Protein AF-A0A0S9S3C2-F1 (afdb_monomer_lite)

Structure (mmCIF, N/CA/C/O backbone):
data_AF-A0A0S9S3C2-F1
#
_entry.id   AF-A0A0S9S3C2-F1
#
loop_
_atom_site.group_PDB
_atom_site.id
_atom_site.type_symbol
_atom_site.label_atom_id
_atom_site.label_alt_id
_atom_site.label_comp_id
_atom_site.label_asym_id
_atom_site.label_entity_id
_atom_site.label_seq_id
_atom_site.pdbx_PDB_ins_code
_atom_site.Cartn_x
_atom_site.Cartn_y
_atom_site.Cartn_z
_atom_site.occupancy
_atom_site.B_iso_or_equiv
_atom_site.auth_seq_id
_atom_site.auth_comp_id
_atom_site.auth_asym_id
_atom_site.auth_atom_id
_atom_site.pdbx_PDB_model_num
ATOM 1 N N . MET A 1 1 ? -12.399 -15.201 8.004 1.00 62.50 1 MET A N 1
ATOM 2 C CA . MET A 1 1 ? -11.337 -14.191 8.176 1.00 62.50 1 MET A CA 1
ATOM 3 C C . MET A 1 1 ? -12.045 -12.881 8.442 1.00 62.50 1 MET A C 1
ATOM 5 O O . MET A 1 1 ? -13.027 -12.626 7.752 1.00 62.50 1 MET A O 1
ATOM 9 N N . ASP A 1 2 ? -11.624 -12.139 9.457 1.00 86.31 2 ASP A N 1
ATOM 10 C CA . ASP A 1 2 ? -12.176 -10.815 9.759 1.00 86.31 2 ASP A CA 1
ATOM 11 C C . ASP A 1 2 ? -11.887 -9.833 8.604 1.00 86.31 2 ASP A C 1
ATOM 13 O O . ASP A 1 2 ? -10.901 -9.990 7.875 1.00 86.31 2 ASP A O 1
ATOM 17 N N . GLU A 1 3 ? -12.771 -8.861 8.386 1.00 84.62 3 GLU A N 1
ATOM 18 C CA . GLU A 1 3 ? -12.634 -7.874 7.316 1.00 84.62 3 GLU A CA 1
ATOM 19 C C . GLU A 1 3 ? -11.410 -6.974 7.526 1.00 84.62 3 GLU A C 1
ATOM 21 O O . GLU A 1 3 ? -10.755 -6.602 6.545 1.00 84.62 3 GLU A O 1
ATOM 26 N N . ASP A 1 4 ? -11.060 -6.685 8.781 1.00 87.12 4 ASP A N 1
ATOM 27 C CA . ASP A 1 4 ? -9.853 -5.932 9.121 1.00 87.12 4 ASP A CA 1
ATOM 28 C C . ASP A 1 4 ? -8.589 -6.752 8.842 1.00 87.12 4 ASP A C 1
ATOM 30 O O . ASP A 1 4 ? -7.701 -6.267 8.144 1.00 87.12 4 ASP A O 1
ATOM 34 N N . GLN A 1 5 ? -8.548 -8.034 9.220 1.00 90.56 5 GLN A N 1
ATOM 35 C CA . GLN A 1 5 ? -7.428 -8.921 8.857 1.00 90.56 5 GLN A CA 1
ATOM 36 C C . GLN A 1 5 ? -7.236 -9.049 7.343 1.00 90.56 5 GLN A C 1
ATOM 38 O O . GLN A 1 5 ? -6.108 -9.054 6.848 1.00 90.56 5 GLN A O 1
ATOM 43 N N . ARG A 1 6 ? -8.332 -9.151 6.578 1.00 92.25 6 ARG A N 1
ATOM 44 C CA . ARG A 1 6 ? -8.249 -9.220 5.113 1.00 92.25 6 ARG A CA 1
ATOM 45 C C . ARG A 1 6 ? -7.669 -7.930 4.533 1.00 92.25 6 ARG A C 1
ATOM 47 O O . ARG A 1 6 ? -6.910 -7.981 3.566 1.00 92.25 6 ARG A O 1
ATOM 54 N N . PHE A 1 7 ? -8.031 -6.786 5.105 1.00 93.88 7 PHE A N 1
ATOM 55 C CA . PHE A 1 7 ? -7.511 -5.495 4.681 1.00 93.88 7 PHE A CA 1
ATOM 56 C C . PHE A 1 7 ? -6.037 -5.311 5.054 1.00 93.88 7 PHE A C 1
ATOM 58 O O . PHE A 1 7 ? -5.261 -4.867 4.213 1.00 93.88 7 PHE A O 1
ATOM 65 N N . GLU A 1 8 ? -5.628 -5.710 6.257 1.00 94.12 8 GLU A N 1
ATOM 66 C CA . GLU A 1 8 ? -4.220 -5.694 6.671 1.00 94.12 8 GLU A CA 1
ATOM 67 C C . GLU A 1 8 ? -3.356 -6.559 5.748 1.00 94.12 8 GLU A C 1
ATOM 69 O O . GLU A 1 8 ? -2.325 -6.099 5.259 1.00 94.12 8 GLU A O 1
ATOM 74 N N . ALA A 1 9 ? -3.818 -7.768 5.414 1.00 96.38 9 ALA A N 1
ATOM 75 C CA . ALA A 1 9 ? -3.131 -8.639 4.462 1.00 96.38 9 ALA A CA 1
ATOM 76 C C . ALA A 1 9 ? -3.020 -8.007 3.061 1.00 96.38 9 ALA A C 1
ATOM 78 O O . ALA A 1 9 ? -1.996 -8.141 2.391 1.00 96.38 9 ALA A O 1
ATOM 79 N N . MET A 1 10 ? -4.057 -7.294 2.613 1.00 96.06 10 MET A N 1
ATOM 80 C CA . MET A 1 10 ? -4.025 -6.553 1.350 1.00 96.06 10 MET A CA 1
ATOM 81 C C . MET A 1 10 ? -3.025 -5.387 1.405 1.00 96.06 10 MET A C 1
ATOM 83 O O . MET A 1 10 ? -2.263 -5.200 0.457 1.00 96.06 10 MET A O 1
ATOM 87 N N . ALA A 1 11 ? -3.007 -4.612 2.491 1.00 96.62 11 ALA A N 1
ATOM 88 C CA . ALA A 1 11 ? -2.086 -3.492 2.667 1.00 96.62 11 ALA A CA 1
ATOM 89 C C . ALA A 1 11 ? -0.621 -3.964 2.696 1.00 96.62 11 ALA A C 1
ATOM 91 O O . ALA A 1 11 ? 0.225 -3.384 2.015 1.00 96.62 11 ALA A O 1
ATOM 92 N N . ASP A 1 12 ? -0.341 -5.064 3.395 1.00 97.50 12 ASP A N 1
ATOM 93 C CA . ASP A 1 12 ? 0.973 -5.713 3.418 1.00 97.50 12 ASP A CA 1
ATOM 94 C C . ASP A 1 12 ? 1.399 -6.206 2.023 1.00 97.50 12 ASP A C 1
ATOM 96 O O . ASP A 1 12 ? 2.521 -5.962 1.577 1.00 97.50 12 ASP A O 1
ATOM 100 N N . ALA A 1 13 ? 0.481 -6.815 1.264 1.00 97.38 13 ALA A N 1
ATOM 101 C CA . ALA A 1 13 ? 0.750 -7.204 -0.120 1.00 97.38 13 ALA A CA 1
ATOM 102 C C . ALA A 1 13 ? 1.085 -5.997 -1.020 1.00 97.38 13 ALA A C 1
ATOM 104 O O . ALA A 1 13 ? 1.963 -6.094 -1.878 1.00 97.38 13 ALA A O 1
ATOM 105 N N . CYS A 1 14 ? 0.428 -4.849 -0.812 1.00 97.69 14 CYS A N 1
ATOM 106 C CA . CYS A 1 14 ? 0.716 -3.613 -1.544 1.00 97.69 14 CYS A CA 1
ATOM 107 C C . CYS A 1 14 ? 2.117 -3.067 -1.230 1.00 97.69 14 CYS A C 1
ATOM 109 O O . CYS A 1 14 ? 2.812 -2.613 -2.142 1.00 97.69 14 CYS A O 1
ATOM 111 N N . LEU A 1 15 ? 2.545 -3.137 0.035 1.00 97.88 15 LEU A N 1
ATOM 112 C CA . LEU A 1 15 ? 3.891 -2.740 0.455 1.00 97.88 15 LEU A CA 1
ATOM 113 C C . LEU A 1 15 ? 4.956 -3.632 -0.188 1.00 97.88 15 LEU A C 1
ATOM 115 O O . LEU A 1 15 ? 5.852 -3.121 -0.857 1.00 97.88 15 LEU A O 1
ATOM 119 N N . LYS A 1 16 ? 4.792 -4.955 -0.107 1.00 97.94 16 LYS A N 1
ATOM 120 C CA . LYS A 1 16 ? 5.708 -5.927 -0.730 1.00 97.94 16 LYS A CA 1
ATOM 121 C C . LYS A 1 16 ? 5.795 -5.765 -2.247 1.00 97.94 16 LYS A C 1
ATOM 123 O O . LYS A 1 16 ? 6.871 -5.868 -2.834 1.00 97.94 16 LYS A O 1
ATOM 128 N N . ALA A 1 17 ? 4.669 -5.480 -2.902 1.00 97.00 17 ALA A N 1
ATOM 129 C CA . ALA A 1 17 ? 4.657 -5.187 -4.33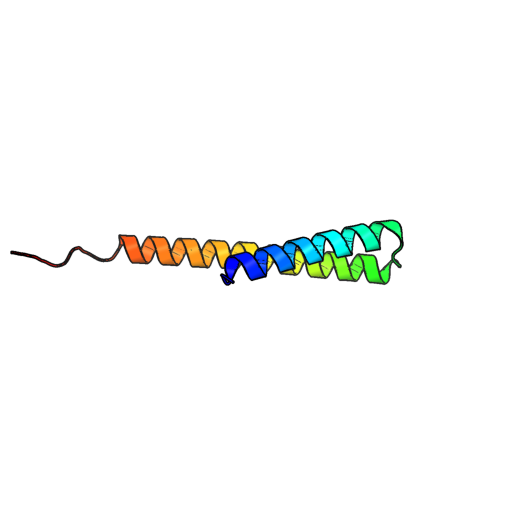1 1.00 97.00 17 ALA A CA 1
ATOM 130 C C . ALA A 1 17 ? 5.439 -3.905 -4.656 1.00 97.00 17 ALA A C 1
ATOM 132 O O . ALA A 1 17 ? 6.164 -3.868 -5.649 1.00 97.00 17 ALA A O 1
ATOM 133 N N . HIS A 1 18 ? 5.321 -2.862 -3.829 1.00 98.00 18 HIS A N 1
ATOM 134 C CA . HIS A 1 18 ? 6.101 -1.643 -4.012 1.00 98.00 18 HIS A CA 1
ATOM 135 C C . HIS A 1 18 ? 7.601 -1.886 -3.819 1.00 98.00 18 HIS A C 1
ATOM 137 O O . HIS A 1 18 ? 8.377 -1.421 -4.647 1.00 98.00 18 HIS A O 1
ATOM 143 N N . GLU A 1 19 ? 8.004 -2.649 -2.801 1.00 98.06 19 GLU A N 1
ATOM 144 C CA . GLU A 1 19 ? 9.406 -3.030 -2.570 1.00 98.06 19 GLU A CA 1
ATOM 145 C C . GLU A 1 19 ? 10.005 -3.735 -3.798 1.00 98.06 19 GLU A C 1
ATOM 147 O O . GLU A 1 19 ? 11.025 -3.296 -4.327 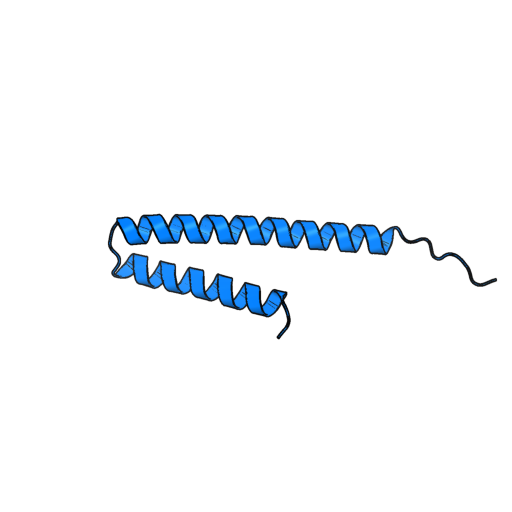1.00 98.06 19 GLU A O 1
ATOM 152 N N . ALA A 1 20 ? 9.306 -4.733 -4.348 1.00 97.56 20 ALA A N 1
ATOM 153 C CA . ALA A 1 20 ? 9.742 -5.426 -5.563 1.00 97.56 20 ALA A CA 1
ATOM 154 C C . ALA A 1 20 ? 9.857 -4.486 -6.783 1.00 97.56 20 ALA A C 1
ATOM 156 O O . ALA A 1 20 ? 10.755 -4.619 -7.619 1.00 97.56 20 ALA A O 1
ATOM 157 N N . VAL A 1 21 ? 8.948 -3.513 -6.899 1.00 98.06 21 VAL A N 1
ATOM 158 C CA . VAL A 1 21 ? 8.953 -2.519 -7.982 1.00 98.06 21 VAL A CA 1
ATOM 159 C C . VAL A 1 21 ? 10.047 -1.467 -7.801 1.00 98.06 21 VAL A C 1
ATOM 161 O O . VAL A 1 21 ? 10.569 -0.974 -8.797 1.00 98.06 21 VAL A O 1
ATOM 164 N N . VAL A 1 22 ? 10.426 -1.127 -6.570 1.00 97.94 22 VAL A N 1
ATOM 165 C CA . VAL A 1 22 ? 11.568 -0.241 -6.301 1.00 97.94 22 VAL A CA 1
ATOM 166 C C . VAL A 1 22 ? 12.873 -0.886 -6.770 1.00 97.94 22 VAL A C 1
ATOM 168 O O . VAL A 1 22 ? 13.716 -0.190 -7.331 1.00 97.94 22 VAL A O 1
ATOM 171 N N . GLU A 1 23 ? 13.024 -2.198 -6.590 1.00 97.00 23 GLU A N 1
ATOM 172 C CA . GLU A 1 23 ? 14.242 -2.921 -6.971 1.00 97.00 23 GLU A CA 1
ATOM 173 C C . GLU A 1 23 ? 14.367 -3.153 -8.482 1.00 97.00 23 GLU A C 1
ATOM 175 O O . GLU A 1 23 ? 15.453 -3.003 -9.043 1.00 97.00 23 GLU A O 1
ATOM 180 N N . MET A 1 24 ? 13.274 -3.538 -9.150 1.00 95.81 24 MET A N 1
ATOM 181 C CA . MET A 1 24 ? 13.328 -4.058 -10.528 1.00 95.81 24 MET A CA 1
ATOM 182 C C . MET A 1 24 ? 12.315 -3.422 -11.490 1.00 95.81 24 MET A C 1
ATOM 184 O O . MET A 1 24 ? 12.216 -3.817 -12.653 1.00 95.81 24 MET A O 1
ATOM 188 N N . GLY A 1 25 ? 11.509 -2.475 -11.018 1.00 95.38 25 GLY A N 1
ATOM 189 C CA . GLY A 1 25 ? 10.385 -1.934 -11.768 1.00 95.38 25 GLY A CA 1
ATOM 190 C C . GLY A 1 25 ? 10.764 -0.867 -12.789 1.00 95.38 25 GLY A C 1
ATOM 191 O O . GLY A 1 25 ? 11.788 -0.191 -12.713 1.00 95.38 25 GLY A O 1
ATOM 192 N N . THR A 1 26 ? 9.865 -0.664 -13.750 1.00 98.44 26 THR A N 1
ATOM 193 C CA . THR A 1 26 ? 9.947 0.491 -14.649 1.00 98.44 26 THR A CA 1
ATOM 194 C C . THR A 1 26 ? 9.502 1.773 -13.930 1.00 98.44 26 THR A C 1
ATOM 196 O O . THR A 1 26 ? 8.724 1.704 -12.971 1.00 98.44 26 THR A O 1
ATOM 199 N N . PRO A 1 27 ? 9.881 2.968 -14.421 1.00 98.12 27 PRO A N 1
ATOM 200 C CA . PRO A 1 27 ? 9.391 4.232 -13.864 1.00 98.12 27 PRO A CA 1
ATOM 201 C C . PRO A 1 27 ? 7.858 4.328 -13.800 1.00 98.12 27 PRO A C 1
ATOM 203 O O . PRO A 1 27 ? 7.308 4.868 -12.842 1.00 98.12 27 PRO A O 1
ATOM 206 N N . ALA A 1 28 ? 7.156 3.758 -14.786 1.00 98.31 28 ALA A N 1
ATOM 207 C CA . ALA A 1 28 ? 5.695 3.712 -14.801 1.00 98.31 28 ALA A CA 1
ATOM 208 C C . ALA A 1 28 ? 5.136 2.826 -13.675 1.00 98.31 28 ALA A C 1
ATOM 210 O O . ALA A 1 28 ? 4.197 3.220 -12.987 1.00 98.31 28 ALA A O 1
ATOM 211 N N . MET A 1 29 ? 5.735 1.655 -13.437 1.00 98.38 29 MET A N 1
ATOM 212 C CA . MET A 1 29 ? 5.347 0.774 -12.328 1.00 98.38 29 MET A CA 1
ATOM 213 C C . MET A 1 29 ? 5.591 1.441 -10.973 1.00 98.38 29 MET A C 1
ATOM 215 O O . MET A 1 29 ? 4.748 1.349 -10.079 1.00 98.38 29 MET A O 1
ATOM 219 N N . LEU A 1 30 ? 6.704 2.165 -10.828 1.00 98.25 30 LEU A N 1
ATOM 220 C CA . LEU A 1 30 ? 7.002 2.913 -9.610 1.00 98.25 30 LEU A CA 1
ATOM 221 C C . LEU A 1 30 ? 5.957 4.006 -9.348 1.00 98.25 30 LEU A C 1
ATOM 223 O O . LEU A 1 30 ? 5.495 4.164 -8.219 1.00 98.25 30 LEU A O 1
ATOM 227 N N . ALA A 1 31 ? 5.539 4.732 -10.388 1.00 98.12 31 ALA A N 1
ATOM 228 C CA . ALA A 1 31 ? 4.473 5.723 -10.273 1.00 98.12 31 ALA A CA 1
ATOM 229 C C . ALA A 1 31 ? 3.137 5.075 -9.863 1.00 98.12 31 ALA A C 1
ATOM 231 O O . ALA A 1 31 ? 2.494 5.536 -8.922 1.00 98.12 31 ALA A O 1
ATOM 232 N N . MET A 1 32 ? 2.756 3.967 -10.506 1.00 98.12 32 MET A N 1
ATOM 233 C CA . MET A 1 32 ? 1.510 3.256 -10.200 1.00 98.12 32 MET A CA 1
ATOM 234 C C . MET A 1 32 ? 1.481 2.707 -8.771 1.00 98.12 32 MET A C 1
ATOM 236 O O . MET A 1 32 ? 0.493 2.893 -8.065 1.00 98.12 32 MET A O 1
ATOM 240 N N . THR A 1 33 ? 2.562 2.071 -8.314 1.00 97.81 33 THR A N 1
ATOM 241 C CA . THR A 1 33 ? 2.629 1.528 -6.946 1.00 97.81 33 THR A CA 1
ATOM 242 C C . THR A 1 33 ? 2.607 2.624 -5.882 1.00 97.81 33 THR A C 1
ATOM 244 O O . THR A 1 33 ? 1.984 2.438 -4.841 1.00 97.81 33 THR A O 1
ATOM 247 N N . ARG A 1 34 ? 3.178 3.807 -6.147 1.00 97.88 34 ARG A N 1
ATOM 248 C CA . ARG A 1 34 ? 3.026 4.973 -5.258 1.00 97.88 34 ARG A CA 1
ATOM 249 C C . ARG A 1 34 ? 1.579 5.460 -5.181 1.00 97.88 34 ARG A C 1
ATOM 251 O O . ARG A 1 34 ? 1.097 5.742 -4.087 1.00 97.88 34 ARG A O 1
ATOM 258 N N . CYS A 1 35 ? 0.877 5.532 -6.313 1.00 98.00 35 CYS A N 1
ATOM 259 C CA . CYS A 1 35 ? -0.548 5.875 -6.334 1.00 98.00 35 CYS A CA 1
ATOM 260 C C . CYS A 1 35 ? -1.391 4.854 -5.557 1.00 98.00 35 CYS A C 1
ATOM 262 O O . CYS A 1 35 ? -2.265 5.245 -4.788 1.00 98.00 35 CYS A O 1
ATOM 264 N N . LEU A 1 36 ? -1.095 3.562 -5.714 1.00 97.25 36 LEU A N 1
ATOM 265 C CA . LEU A 1 36 ? -1.750 2.481 -4.979 1.00 97.25 36 LEU A CA 1
ATOM 266 C C . LEU A 1 36 ? -1.532 2.623 -3.463 1.00 97.25 36 LEU A C 1
ATOM 268 O O . LEU A 1 36 ? -2.496 2.605 -2.704 1.00 97.25 36 LEU A O 1
ATOM 272 N N . LEU A 1 37 ? -0.289 2.832 -3.016 1.00 98.00 37 LEU A N 1
ATOM 273 C CA . LEU A 1 37 ? 0.010 3.042 -1.595 1.00 98.00 37 LEU A CA 1
ATOM 274 C C . LEU A 1 37 ? -0.689 4.281 -1.030 1.00 98.00 37 LEU A C 1
ATOM 276 O O . LEU A 1 37 ? -1.184 4.246 0.095 1.00 98.00 37 LEU A O 1
ATOM 280 N N . TRP A 1 38 ? -0.784 5.358 -1.814 1.00 98.06 38 TRP A N 1
ATOM 281 C CA . TRP A 1 38 ? -1.550 6.534 -1.413 1.00 98.06 38 TRP A CA 1
ATOM 282 C C . TRP A 1 38 ? -3.033 6.198 -1.191 1.00 98.06 38 TRP A C 1
ATOM 284 O O . TRP A 1 38 ? -3.588 6.577 -0.161 1.00 98.06 38 TRP A O 1
ATOM 294 N N . GLN A 1 39 ? -3.659 5.436 -2.095 1.00 97.19 39 GLN A N 1
ATOM 295 C CA . GLN A 1 39 ? -5.053 4.994 -1.946 1.00 97.19 39 GLN A CA 1
ATOM 296 C C . GLN A 1 39 ? -5.251 4.100 -0.715 1.00 97.19 39 GLN A C 1
ATOM 298 O O . GLN A 1 39 ? -6.204 4.301 0.035 1.00 97.19 39 GLN A O 1
ATOM 303 N N . VAL A 1 40 ? -4.332 3.160 -0.466 1.00 97.38 40 VAL A N 1
ATOM 304 C CA . VAL A 1 40 ? -4.355 2.314 0.740 1.00 97.38 40 VAL A CA 1
ATOM 305 C C . VAL A 1 40 ? -4.279 3.174 2.004 1.00 97.38 40 VAL A C 1
ATOM 307 O O . VAL A 1 40 ? -5.056 2.965 2.933 1.00 97.38 40 VAL A O 1
ATOM 310 N N . GLY A 1 41 ? -3.407 4.187 2.021 1.00 96.75 41 GLY A N 1
ATOM 311 C CA . GLY A 1 41 ? -3.311 5.145 3.124 1.00 96.75 41 GLY A CA 1
ATOM 312 C C . GLY A 1 41 ? -4.614 5.910 3.376 1.00 96.75 41 GLY A C 1
ATOM 313 O O . GLY A 1 41 ? -5.029 6.050 4.525 1.00 96.75 41 GLY A O 1
ATOM 314 N N . GLN A 1 42 ? -5.299 6.358 2.318 1.00 97.62 42 GLN A N 1
ATOM 315 C CA . GLN A 1 42 ? -6.606 7.013 2.455 1.00 97.62 42 GLN A CA 1
ATOM 316 C C . GLN A 1 42 ? -7.664 6.068 3.042 1.00 97.62 42 GLN A C 1
ATOM 318 O O . GLN A 1 42 ? -8.427 6.473 3.918 1.00 97.62 42 GLN A O 1
ATOM 323 N N . GLU A 1 43 ? -7.695 4.807 2.611 1.00 95.88 43 GLU A N 1
ATOM 324 C CA . GLU A 1 43 ? -8.645 3.819 3.134 1.00 95.88 43 GLU A CA 1
ATOM 325 C C . GLU A 1 43 ? -8.384 3.493 4.614 1.00 95.88 43 GLU A C 1
ATOM 327 O O . GLU A 1 43 ? -9.336 3.360 5.382 1.00 95.88 43 GLU A O 1
ATOM 332 N N . ILE A 1 44 ? -7.116 3.436 5.050 1.00 94.50 44 ILE A N 1
ATOM 333 C CA . ILE A 1 44 ? -6.757 3.278 6.474 1.00 94.50 44 ILE A CA 1
ATOM 334 C C . ILE A 1 44 ? -7.383 4.397 7.312 1.00 94.50 44 ILE A C 1
ATOM 336 O O . ILE A 1 44 ? -8.050 4.113 8.308 1.00 94.50 44 ILE A O 1
ATOM 340 N N . ILE A 1 45 ? -7.210 5.654 6.886 1.00 95.12 45 ILE A N 1
ATOM 341 C CA . ILE A 1 45 ? -7.754 6.825 7.588 1.00 95.12 45 ILE A CA 1
ATOM 342 C C . ILE A 1 45 ? -9.280 6.728 7.677 1.00 95.12 45 ILE A C 1
ATOM 344 O O . ILE A 1 45 ? -9.856 6.909 8.748 1.00 95.12 45 ILE A O 1
ATOM 348 N N . GLN A 1 46 ? -9.949 6.385 6.573 1.00 94.06 46 GLN A N 1
ATOM 349 C CA . GLN A 1 46 ? -11.406 6.248 6.560 1.00 94.06 46 GLN A CA 1
ATOM 350 C C . GLN A 1 46 ? -11.899 5.109 7.460 1.00 94.06 46 GLN A C 1
ATOM 352 O O . GLN A 1 46 ? -12.920 5.252 8.131 1.00 94.06 46 GLN A O 1
ATOM 357 N N . ARG A 1 47 ? -11.188 3.977 7.506 1.00 92.25 47 ARG A N 1
ATOM 358 C CA . ARG A 1 47 ? -11.505 2.861 8.411 1.00 92.25 47 ARG A CA 1
ATOM 359 C C . ARG A 1 47 ? -11.336 3.242 9.872 1.00 92.25 47 ARG A C 1
ATOM 361 O O . ARG A 1 47 ? -12.150 2.846 10.701 1.00 92.25 47 ARG A O 1
ATOM 368 N N . GLU A 1 48 ? -10.282 3.977 10.202 1.00 91.56 48 GLU A N 1
ATOM 369 C CA . GLU A 1 48 ? -10.070 4.487 11.556 1.00 91.56 48 GLU A CA 1
ATOM 370 C C . GLU A 1 48 ? -11.188 5.451 11.965 1.00 91.56 48 GLU A C 1
ATOM 372 O O . GLU A 1 48 ? -11.740 5.324 13.056 1.00 91.56 48 GLU A O 1
ATOM 377 N N .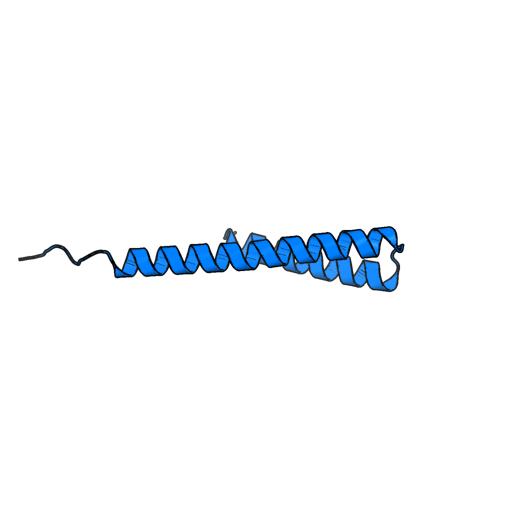 GLU A 1 49 ? -11.588 6.346 11.065 1.00 93.19 49 GLU A N 1
ATOM 378 C CA . GLU A 1 49 ? -12.682 7.286 11.304 1.00 93.19 49 GLU A CA 1
ATOM 379 C C . GLU A 1 49 ? -14.024 6.565 11.509 1.00 93.19 49 GLU A C 1
ATOM 381 O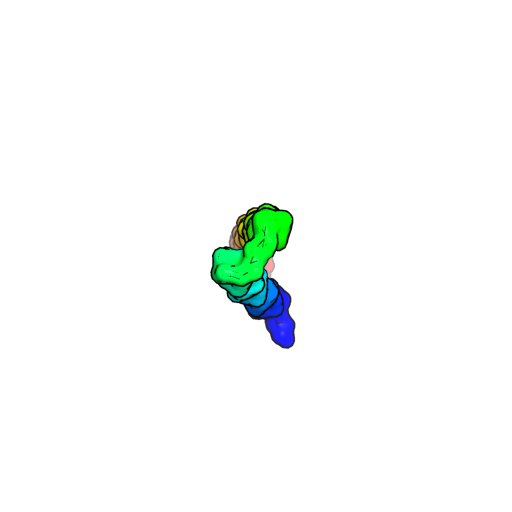 O . GLU A 1 49 ? -14.735 6.837 12.477 1.00 93.19 49 GLU A O 1
ATOM 386 N N . ARG A 1 50 ? -14.338 5.559 10.678 1.00 91.25 50 ARG A N 1
ATOM 387 C CA . ARG A 1 50 ? -15.523 4.703 10.871 1.00 91.25 50 ARG A CA 1
ATOM 388 C C . ARG A 1 50 ? -15.500 3.991 12.228 1.00 91.25 50 ARG A C 1
ATOM 390 O O . ARG A 1 50 ? -16.528 3.935 12.899 1.00 91.25 50 ARG A O 1
ATOM 397 N N . ARG A 1 51 ? -14.336 3.492 12.663 1.00 88.62 51 ARG A N 1
ATOM 398 C CA . ARG A 1 51 ? -14.173 2.859 13.984 1.00 88.62 51 ARG A CA 1
ATOM 399 C C . ARG A 1 51 ? -14.405 3.851 15.129 1.00 88.62 51 ARG A C 1
ATOM 401 O O . ARG A 1 51 ? -15.130 3.520 16.064 1.00 88.62 51 ARG A O 1
ATOM 408 N N . LYS A 1 52 ? -13.869 5.075 15.040 1.00 89.69 52 LYS A N 1
ATOM 409 C CA . LYS A 1 52 ? -14.109 6.146 16.030 1.00 89.69 52 LYS A CA 1
ATOM 410 C C . LYS A 1 52 ? -15.590 6.509 16.136 1.00 89.69 52 LYS A C 1
ATOM 412 O O . LYS A 1 52 ? -16.114 6.616 17.240 1.00 89.69 52 LYS A O 1
ATOM 417 N N . GLN A 1 53 ? -16.282 6.634 15.005 1.00 87.19 53 GLN A N 1
ATOM 418 C CA . GLN A 1 53 ? -17.718 6.933 14.979 1.00 87.19 53 GLN A CA 1
ATOM 419 C C . GLN A 1 53 ? -18.554 5.823 15.630 1.00 87.19 53 GLN A C 1
ATOM 421 O O . GLN A 1 53 ? -19.454 6.115 16.415 1.00 87.19 53 GLN A O 1
ATOM 426 N N . MET A 1 54 ? -18.235 4.551 15.367 1.00 82.56 54 MET A N 1
ATOM 427 C CA . MET A 1 54 ? -18.910 3.417 16.014 1.00 82.56 54 MET A CA 1
ATOM 428 C C . MET A 1 54 ? -18.715 3.412 17.535 1.00 82.56 54 MET A C 1
ATOM 430 O O . MET A 1 54 ? -19.672 3.161 18.265 1.00 82.56 54 MET A O 1
ATOM 434 N N . LEU A 1 55 ? -17.507 3.728 18.015 1.00 78.44 55 LEU A N 1
ATOM 435 C CA . LEU A 1 55 ? -17.212 3.840 19.448 1.00 78.44 55 LEU A CA 1
ATOM 436 C C .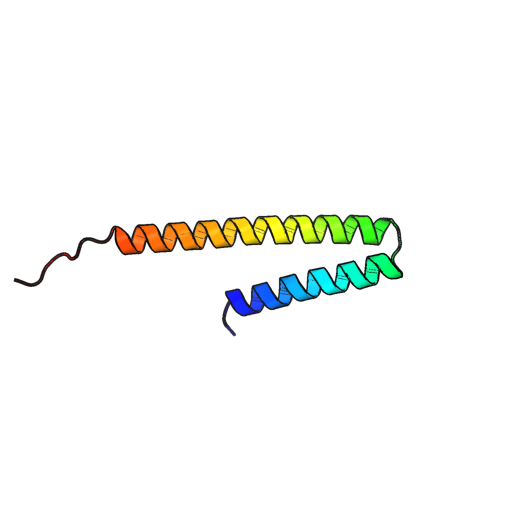 LEU A 1 55 ? -18.007 4.981 20.099 1.00 78.44 55 LEU A C 1
ATOM 438 O O . LEU A 1 55 ? -18.665 4.759 21.111 1.00 78.44 55 LEU A O 1
ATOM 442 N N . HIS A 1 56 ? -18.041 6.164 19.481 1.00 71.44 56 HIS A N 1
ATOM 443 C CA . HIS A 1 56 ? -18.826 7.293 19.990 1.00 71.44 56 HIS A CA 1
ATOM 444 C C . HIS A 1 56 ? -20.335 7.011 20.023 1.00 71.44 56 HIS A C 1
ATOM 446 O O . HIS A 1 56 ? -21.014 7.405 20.970 1.00 71.44 56 HIS A O 1
ATOM 452 N N . HIS A 1 57 ? -20.879 6.303 19.029 1.00 64.50 57 HIS A N 1
ATOM 453 C CA . HIS A 1 57 ? -22.285 5.890 19.048 1.00 64.50 57 HIS A CA 1
ATOM 454 C C . HIS A 1 57 ? -22.587 4.826 20.112 1.00 64.50 57 HIS A C 1
ATOM 456 O O . HIS A 1 57 ? -23.675 4.845 20.684 1.00 64.50 57 HIS A O 1
ATOM 462 N N . ALA A 1 58 ? -21.642 3.926 20.399 1.00 66.62 58 ALA A N 1
ATOM 463 C CA . ALA A 1 58 ? -21.779 2.940 21.468 1.00 66.62 58 ALA A CA 1
ATOM 464 C C . ALA A 1 58 ? -21.744 3.586 22.866 1.00 66.62 58 ALA A C 1
ATOM 466 O O . ALA A 1 58 ? -22.470 3.153 23.756 1.00 66.62 58 ALA A O 1
ATOM 467 N N . GLU A 1 59 ? -20.951 4.644 23.053 1.00 64.44 59 GLU A N 1
ATOM 468 C CA . GLU A 1 59 ? -20.896 5.422 24.302 1.00 64.44 59 GLU A CA 1
ATOM 469 C C . GLU A 1 59 ? -22.126 6.323 24.508 1.00 64.44 59 GLU A C 1
ATOM 471 O O . GLU A 1 59 ? -22.490 6.620 25.644 1.00 64.44 59 GLU A O 1
ATOM 476 N N . ALA A 1 60 ? -22.775 6.752 23.422 1.00 62.22 60 ALA A N 1
ATOM 477 C CA . ALA A 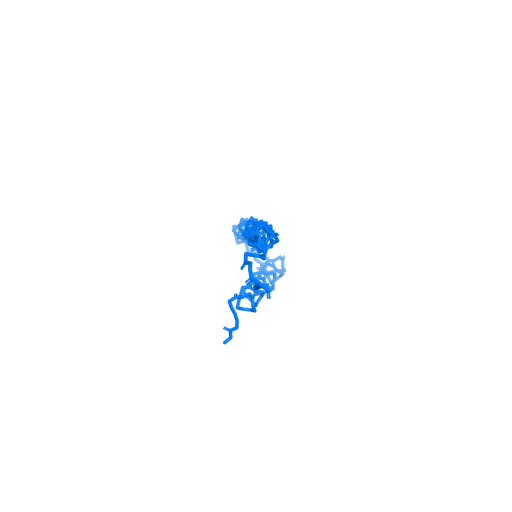1 60 ? -23.928 7.652 23.452 1.00 62.22 60 ALA A CA 1
ATOM 478 C C . ALA A 1 60 ? -25.288 6.949 23.618 1.00 62.22 60 ALA A C 1
ATOM 480 O O . ALA A 1 60 ? -26.300 7.641 23.733 1.00 62.22 60 ALA A O 1
ATOM 481 N N . GLN A 1 61 ? -25.350 5.610 23.632 1.00 57.22 61 GLN A N 1
ATOM 482 C CA . GLN A 1 61 ? -26.566 4.902 24.042 1.00 57.22 61 GLN A CA 1
ATOM 483 C C . GLN A 1 61 ? -26.749 5.067 25.559 1.00 57.22 61 GLN A C 1
ATOM 485 O O . GLN A 1 61 ? -25.925 4.559 26.326 1.00 57.22 61 GLN A O 1
ATOM 490 N N . PRO A 1 62 ? -27.804 5.764 26.026 1.00 56.09 62 PRO A N 1
ATOM 491 C CA . PRO A 1 62 ? -28.115 5.771 27.439 1.00 56.09 62 PRO A CA 1
ATOM 492 C C . PRO A 1 62 ? -28.449 4.339 27.859 1.00 56.09 62 PRO A C 1
ATOM 494 O O . PRO A 1 62 ? -29.085 3.583 27.122 1.00 56.09 62 PRO A O 1
ATOM 497 N N . ARG A 1 63 ? -28.001 3.956 29.058 1.00 61.50 63 ARG A N 1
ATOM 498 C CA . ARG A 1 63 ? -28.546 2.799 29.769 1.00 61.50 63 ARG A CA 1
ATOM 499 C C . ARG A 1 63 ? -29.990 3.134 30.135 1.00 61.50 63 ARG A C 1
ATOM 501 O O . ARG A 1 63 ? -30.251 3.524 31.269 1.00 61.50 63 ARG A O 1
ATOM 508 N N . ASP A 1 64 ? -30.886 3.045 29.163 1.00 64.31 64 ASP A N 1
ATOM 509 C CA . ASP A 1 64 ? -32.312 3.110 29.419 1.00 64.31 64 ASP A CA 1
ATOM 510 C C . ASP A 1 64 ? -32.704 1.803 30.115 1.00 64.31 64 ASP A C 1
ATOM 512 O O . ASP A 1 64 ? -32.751 0.728 29.518 1.00 64.31 64 ASP A O 1
ATOM 516 N N . ASP A 1 65 ? -32.900 1.978 31.420 1.00 64.62 65 ASP A N 1
ATOM 517 C CA . ASP A 1 65 ? -33.697 1.203 32.359 1.00 64.62 65 ASP A CA 1
ATOM 518 C C . ASP A 1 65 ? -33.280 -0.235 32.681 1.00 64.62 65 ASP A C 1
ATOM 520 O O . ASP A 1 65 ? -33.320 -1.124 31.838 1.00 64.62 65 ASP A O 1
ATOM 524 N N . ILE A 1 66 ? -33.082 -0.498 33.981 1.00 56.28 66 ILE A N 1
ATOM 525 C CA . ILE A 1 66 ? -33.946 -1.462 34.683 1.00 56.28 66 ILE A CA 1
ATOM 526 C C . ILE A 1 66 ? -34.340 -0.850 36.056 1.00 56.28 66 ILE A C 1
ATOM 528 O O . ILE A 1 66 ? -33.450 -0.301 36.711 1.00 56.28 66 ILE A O 1
ATOM 532 N N . PRO A 1 67 ? -35.630 -0.910 36.468 1.00 62.69 67 PRO A N 1
ATOM 533 C CA . PRO A 1 67 ? -36.165 -0.351 37.724 1.00 62.69 67 PRO A CA 1
ATOM 534 C C . PRO A 1 67 ? -35.567 -0.909 39.020 1.00 62.69 67 PRO A C 1
ATOM 536 O O . PRO A 1 67 ? -35.145 -2.089 39.028 1.00 62.69 67 PRO A O 1
#

Sequence (67 aa):
MDEDQRFEAMADACLKAHEAVVEMGTPAMLAMTRCLLWQVGQEIIQREERRKQMLHHAEAQPRDDIP

Radius of gyration: 18.88 Å; chains: 1; bounding box: 50×22×52 Å

Secondary structure (DSSP, 8-state):
--HHHHHHHHHHHHHHHHHHHHHH--HHHHHHHHHHHHHHHHHHHHHHHHHHHHHHHHHTS------

pLDDT: mean 88.56, std 13.47, range [56.09, 98.44]

Foldseek 3Di:
DDPVVVLVVVLVVLVVQLVVCVVDNDPVSNVVSVVVNVVSVVVVVVVVVVVVVVVVVVVPDPPPDDD